Protein AF-E1QUQ0-F1 (afdb_monomer_lite)

Secondary structure (DSSP, 8-state):
-HHHHHHHHHHHHHHHHHHTT-STT-EEEHHHHHHHHHHHHHHHTTSEEEEEEEEEE-SSSEEEEEEEEEETT--EEEEEEEEEEEEEEEEEEGGG----S---SEEEEEETTEEEEEEEEEEEEEEEEEE--

Structure (mmCIF, N/CA/C/O backbone):
data_AF-E1QUQ0-F1
#
_entry.id   AF-E1QUQ0-F1
#
loop_
_atom_site.group_PDB
_atom_site.id
_atom_site.type_symbol
_atom_site.label_atom_id
_atom_site.label_alt_id
_atom_site.label_comp_id
_atom_site.label_asym_id
_atom_site.label_entity_id
_atom_site.label_seq_id
_atom_site.pdbx_PDB_ins_code
_atom_site.Cartn_x
_atom_site.Cartn_y
_atom_site.Cartn_z
_atom_site.occupancy
_atom_site.B_iso_or_equiv
_atom_site.auth_seq_id
_atom_site.auth_comp_id
_atom_site.auth_asym_id
_atom_site.auth_atom_id
_atom_site.pdbx_PDB_model_num
ATOM 1 N N . MET A 1 1 ? -12.115 -2.111 31.984 1.00 33.88 1 MET A N 1
ATOM 2 C CA . MET A 1 1 ? -12.833 -2.833 30.909 1.00 33.88 1 MET A CA 1
ATOM 3 C C . MET A 1 1 ? -12.814 -2.105 29.556 1.00 33.88 1 MET A C 1
ATOM 5 O O . MET A 1 1 ? -12.541 -2.750 28.555 1.00 33.88 1 MET A O 1
ATOM 9 N N . VAL A 1 2 ? -12.991 -0.775 29.493 1.00 31.69 2 VAL A N 1
ATOM 10 C CA . VAL A 1 2 ? -12.919 0.010 28.230 1.00 31.69 2 VAL A CA 1
ATOM 11 C C . VAL A 1 2 ? -11.526 -0.033 27.562 1.00 31.69 2 VAL A C 1
ATOM 13 O O . VAL A 1 2 ? -11.411 -0.150 26.347 1.00 31.69 2 VAL A O 1
ATOM 16 N N . VAL A 1 3 ? -10.449 -0.045 28.357 1.00 30.39 3 VAL A N 1
ATOM 17 C CA . VAL A 1 3 ? -9.054 -0.054 27.860 1.00 30.39 3 VAL A CA 1
ATOM 18 C C . VAL A 1 3 ? -8.641 -1.394 27.218 1.00 30.39 3 VAL A C 1
ATOM 20 O O . VAL A 1 3 ? -7.768 -1.422 26.352 1.00 30.39 3 VAL A O 1
ATOM 23 N N . GLU A 1 4 ? -9.264 -2.515 27.597 1.00 30.44 4 GLU A N 1
ATOM 24 C CA . GLU A 1 4 ? -8.971 -3.829 26.996 1.00 30.44 4 GLU A CA 1
ATOM 25 C C . GLU A 1 4 ? -9.636 -4.018 25.628 1.00 30.44 4 GLU A C 1
ATOM 27 O O . GLU A 1 4 ? -9.059 -4.673 24.757 1.00 30.44 4 GLU A O 1
ATOM 32 N N . LEU A 1 5 ? -10.799 -3.398 25.404 1.00 31.91 5 LEU A N 1
ATOM 33 C CA . LEU A 1 5 ? -11.514 -3.445 24.125 1.00 31.91 5 LEU A CA 1
ATOM 34 C C . LEU A 1 5 ? -10.778 -2.653 23.028 1.00 31.91 5 LEU A C 1
ATOM 36 O O . LEU A 1 5 ? -10.592 -3.186 21.933 1.00 31.91 5 LEU A O 1
ATOM 40 N N . ALA A 1 6 ? -10.240 -1.471 23.354 1.00 37.25 6 ALA A N 1
ATOM 41 C CA . ALA A 1 6 ? -9.413 -0.669 22.439 1.00 37.25 6 ALA A CA 1
ATOM 42 C C . ALA A 1 6 ? -8.026 -1.293 22.155 1.00 37.25 6 ALA A C 1
ATOM 44 O O . ALA A 1 6 ? -7.424 -1.094 21.101 1.00 37.25 6 ALA A O 1
ATOM 45 N N . LYS A 1 7 ? -7.480 -2.093 23.086 1.00 42.31 7 LYS A N 1
ATOM 46 C CA . LYS A 1 7 ? -6.218 -2.827 22.858 1.00 42.31 7 LYS A CA 1
ATOM 47 C C . LYS A 1 7 ? -6.408 -4.099 22.024 1.00 42.31 7 LYS A C 1
ATOM 49 O O . LYS A 1 7 ? -5.478 -4.487 21.310 1.00 42.31 7 LYS A O 1
ATOM 54 N N . ARG A 1 8 ? -7.575 -4.756 22.098 1.00 50.44 8 ARG A N 1
ATOM 55 C CA . ARG A 1 8 ? -7.898 -5.936 21.271 1.00 50.44 8 ARG A CA 1
ATOM 56 C C . ARG A 1 8 ? -8.155 -5.562 19.808 1.00 50.44 8 ARG A C 1
ATOM 58 O O . ARG A 1 8 ? -7.613 -6.231 18.932 1.00 50.44 8 ARG A O 1
ATOM 65 N N . SER A 1 9 ? -8.859 -4.460 19.546 1.00 59.00 9 SER A N 1
ATOM 66 C CA . SER A 1 9 ? -9.215 -4.006 18.191 1.00 59.00 9 SER A CA 1
ATOM 67 C C . SER A 1 9 ? -7.993 -3.792 17.279 1.00 59.00 9 SER A C 1
ATOM 69 O O . SER A 1 9 ? -7.893 -4.346 16.182 1.00 59.00 9 SER A O 1
ATOM 71 N N . GLY A 1 10 ? -6.977 -3.086 17.781 1.00 71.50 10 GLY A N 1
ATOM 72 C CA . GLY A 1 10 ? -5.743 -2.829 17.045 1.00 71.50 10 GLY A CA 1
ATOM 73 C C . GLY A 1 10 ? -4.840 -4.058 16.892 1.00 71.50 10 GLY A C 1
ATOM 74 O O . GLY A 1 10 ? -3.907 -4.024 16.088 1.00 71.50 10 GLY A O 1
ATOM 75 N N . ARG A 1 11 ? -5.053 -5.135 17.662 1.00 82.19 11 ARG A N 1
ATOM 76 C CA . ARG A 1 11 ? -4.301 -6.392 17.511 1.00 82.19 11 ARG A CA 1
ATOM 77 C C . ARG A 1 11 ? -4.836 -7.199 16.334 1.00 82.19 11 ARG A C 1
ATOM 79 O O . ARG A 1 11 ? -4.032 -7.692 15.544 1.00 82.19 11 ARG A O 1
ATOM 86 N N . ASP A 1 12 ? -6.152 -7.304 16.203 1.00 84.12 12 ASP A N 1
ATOM 87 C CA . ASP A 1 12 ? -6.780 -8.052 15.112 1.00 84.12 12 ASP A CA 1
ATOM 88 C C . ASP A 1 12 ? -6.571 -7.354 13.768 1.00 84.12 12 ASP A C 1
ATOM 90 O O . ASP A 1 12 ? -6.140 -7.999 12.810 1.00 84.12 12 ASP A O 1
ATOM 94 N N . LEU A 1 13 ? -6.653 -6.020 13.737 1.00 87.25 13 LEU A N 1
ATOM 95 C CA . LEU A 1 13 ? -6.312 -5.264 12.534 1.00 87.25 13 LEU A CA 1
ATOM 96 C C . LEU A 1 13 ? -4.827 -5.417 12.156 1.00 87.25 13 LEU A C 1
ATOM 98 O O . LEU A 1 13 ? -4.481 -5.599 10.993 1.00 87.25 13 LEU A O 1
ATOM 102 N N . ARG A 1 14 ? -3.908 -5.448 13.127 1.00 88.00 14 ARG A N 1
ATOM 103 C CA . ARG A 1 14 ? -2.494 -5.751 12.832 1.00 88.00 14 ARG A CA 1
ATOM 104 C C . ARG A 1 14 ? -2.289 -7.164 12.283 1.00 88.00 14 ARG A C 1
ATOM 106 O O . ARG A 1 14 ? -1.398 -7.360 11.458 1.00 88.00 14 ARG A O 1
ATOM 113 N N . ARG A 1 15 ? -3.081 -8.150 12.714 1.00 89.31 15 ARG A N 1
ATOM 114 C CA .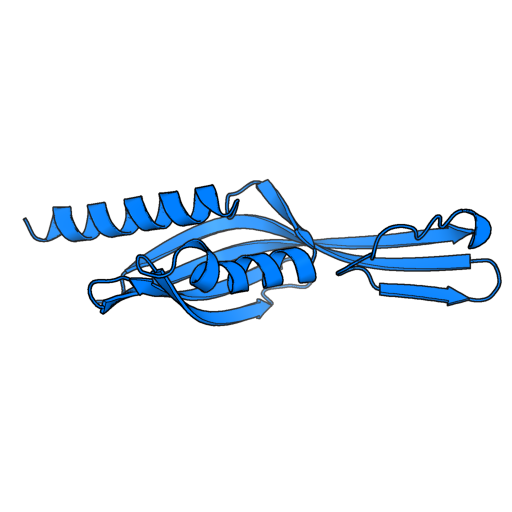 ARG A 1 15 ? -3.045 -9.511 12.149 1.00 89.31 15 ARG A CA 1
ATOM 115 C C . ARG A 1 15 ? -3.562 -9.529 10.714 1.00 89.31 15 ARG A C 1
ATOM 117 O O . ARG A 1 15 ? -2.937 -10.181 9.882 1.00 89.31 15 ARG A O 1
ATOM 124 N N . LEU A 1 16 ? -4.636 -8.796 10.421 1.00 89.56 16 LEU A N 1
ATOM 125 C CA . LEU A 1 16 ? -5.137 -8.604 9.060 1.00 89.56 16 LEU A CA 1
ATOM 126 C C . LEU A 1 16 ? -4.042 -8.036 8.149 1.00 89.56 16 LEU A C 1
ATOM 128 O O . LEU A 1 16 ? -3.715 -8.643 7.133 1.00 89.56 16 LEU A O 1
ATOM 132 N N . LEU A 1 17 ? -3.422 -6.922 8.552 1.00 90.75 17 LEU A N 1
ATOM 133 C CA . LEU A 1 17 ? -2.359 -6.274 7.776 1.00 90.75 17 LEU A CA 1
ATOM 134 C C . LEU A 1 17 ? -1.187 -7.233 7.518 1.00 90.75 17 LEU A C 1
ATOM 136 O O . LEU A 1 17 ? -0.676 -7.293 6.405 1.00 90.75 17 LEU A O 1
ATOM 140 N N . ARG A 1 18 ? -0.819 -8.070 8.498 1.00 90.81 18 ARG A N 1
ATOM 141 C CA . ARG A 1 18 ? 0.190 -9.127 8.305 1.00 90.81 18 ARG A CA 1
ATOM 142 C C . ARG A 1 18 ? -0.223 -10.182 7.281 1.00 90.81 18 ARG A C 1
ATOM 144 O O . ARG A 1 18 ? 0.605 -10.563 6.463 1.00 90.81 18 ARG A O 1
ATOM 151 N N . ARG A 1 19 ? -1.477 -10.649 7.306 1.00 90.44 19 ARG A N 1
ATOM 152 C CA . ARG A 1 19 ? -2.005 -11.620 6.322 1.00 90.44 19 ARG A CA 1
ATOM 153 C C . ARG A 1 19 ? -2.031 -11.050 4.906 1.00 90.44 19 ARG A C 1
ATOM 155 O O . ARG A 1 19 ? -1.840 -11.783 3.946 1.00 90.44 19 ARG A O 1
ATOM 162 N N . LEU A 1 20 ? -2.221 -9.741 4.800 1.00 88.38 20 LEU A N 1
ATOM 163 C CA . LEU A 1 20 ? -2.112 -8.973 3.568 1.00 88.38 20 LEU A CA 1
ATOM 164 C C . LEU A 1 20 ? -0.661 -8.635 3.193 1.00 88.38 20 LEU A C 1
ATOM 166 O O . LEU A 1 20 ? -0.459 -7.871 2.271 1.00 88.38 20 LEU A O 1
ATOM 170 N N . ASN A 1 21 ? 0.365 -9.131 3.890 1.00 91.56 21 ASN A N 1
ATOM 171 C CA . ASN A 1 21 ? 1.765 -8.732 3.679 1.00 91.56 21 ASN A CA 1
ATOM 172 C C . ASN A 1 21 ? 2.046 -7.216 3.825 1.00 91.56 21 ASN A C 1
ATOM 174 O O . ASN A 1 21 ? 3.124 -6.756 3.455 1.00 91.56 21 ASN A O 1
ATOM 178 N N . LEU A 1 22 ? 1.156 -6.436 4.443 1.00 91.38 22 LEU A N 1
ATOM 179 C CA . LEU A 1 22 ? 1.400 -5.035 4.802 1.00 91.38 22 LEU A CA 1
ATOM 180 C C . LEU A 1 22 ? 2.238 -4.961 6.084 1.00 91.38 22 LEU A C 1
ATOM 182 O O . LEU A 1 22 ? 1.749 -4.620 7.164 1.00 91.38 22 LEU A O 1
ATOM 186 N N . VAL A 1 23 ? 3.510 -5.339 5.971 1.00 92.88 23 VAL A N 1
ATOM 187 C CA . VAL A 1 23 ? 4.478 -5.382 7.074 1.00 92.88 23 VAL A CA 1
ATOM 188 C C . VAL A 1 23 ? 5.784 -4.708 6.678 1.00 92.88 23 VAL A C 1
ATOM 190 O O . VAL A 1 23 ? 6.142 -4.682 5.503 1.00 92.88 23 VAL A O 1
ATOM 193 N N . THR A 1 24 ? 6.510 -4.186 7.667 1.00 93.69 24 THR A N 1
ATOM 194 C CA . THR A 1 24 ? 7.837 -3.596 7.457 1.00 93.69 24 THR A CA 1
ATOM 195 C C . THR A 1 24 ? 8.762 -4.559 6.710 1.00 93.69 24 THR A C 1
ATOM 197 O O . THR A 1 24 ? 8.824 -5.743 7.035 1.00 93.69 24 THR A O 1
ATOM 200 N N . GLY A 1 25 ? 9.477 -4.033 5.716 1.00 92.50 25 GLY A N 1
ATOM 201 C CA . GLY A 1 25 ? 10.419 -4.765 4.871 1.00 92.50 25 GLY A CA 1
ATOM 202 C C . GLY A 1 25 ? 9.808 -5.369 3.606 1.00 92.50 25 GLY A C 1
ATOM 203 O O . GLY A 1 25 ? 10.556 -5.811 2.741 1.00 92.50 25 GLY A O 1
ATOM 204 N N . ARG A 1 26 ? 8.476 -5.385 3.454 1.00 94.75 26 ARG A N 1
ATOM 205 C CA . ARG A 1 26 ? 7.844 -5.810 2.196 1.00 94.75 26 ARG A CA 1
ATOM 206 C C . ARG A 1 26 ? 7.870 -4.687 1.172 1.00 94.75 26 ARG A C 1
ATOM 208 O O . ARG A 1 26 ? 7.609 -3.536 1.516 1.00 94.75 26 ARG A O 1
ATOM 215 N N . CYS A 1 27 ? 8.161 -5.052 -0.068 1.00 92.44 27 CYS A N 1
ATOM 216 C CA . CYS A 1 27 ? 8.199 -4.152 -1.207 1.00 92.44 27 CYS A CA 1
ATOM 217 C C . CYS A 1 27 ? 7.181 -4.607 -2.247 1.00 92.44 27 CYS A C 1
ATOM 219 O O . CYS A 1 27 ? 6.977 -5.809 -2.406 1.00 92.44 27 CYS A O 1
ATOM 221 N N . PHE A 1 28 ? 6.565 -3.638 -2.909 1.00 92.19 28 PHE A N 1
ATOM 222 C CA . PHE A 1 28 ? 5.539 -3.837 -3.926 1.00 92.19 28 PHE A CA 1
ATOM 223 C C . PHE A 1 28 ? 5.756 -2.822 -5.038 1.00 92.19 28 PHE A C 1
ATOM 225 O O . PHE A 1 28 ? 6.202 -1.710 -4.748 1.00 92.19 28 PHE A O 1
ATOM 232 N N . ASP A 1 29 ? 5.410 -3.145 -6.276 1.00 90.06 29 ASP A N 1
ATOM 233 C CA . ASP A 1 29 ? 5.184 -2.085 -7.261 1.00 90.06 29 ASP A CA 1
ATOM 234 C C . ASP A 1 29 ? 3.852 -1.343 -6.996 1.00 90.06 29 ASP A C 1
ATOM 236 O O . ASP A 1 29 ? 3.046 -1.734 -6.141 1.00 90.06 29 ASP A O 1
ATOM 240 N N . ASP A 1 30 ? 3.623 -0.229 -7.699 1.00 86.81 30 ASP A N 1
ATOM 241 C CA . ASP A 1 30 ? 2.421 0.602 -7.524 1.00 86.81 30 ASP A CA 1
ATOM 242 C C . ASP A 1 30 ? 1.111 -0.186 -7.791 1.00 86.81 30 ASP A C 1
ATOM 244 O O . ASP A 1 30 ? 0.099 0.025 -7.103 1.00 86.81 30 ASP A O 1
ATOM 248 N N . ASN A 1 31 ? 1.116 -1.119 -8.751 1.00 87.88 31 ASN A N 1
ATOM 249 C CA . ASN A 1 31 ? -0.044 -1.943 -9.093 1.00 87.88 31 ASN A CA 1
ATOM 250 C C . ASN A 1 31 ? -0.279 -3.042 -8.059 1.00 87.88 31 ASN A C 1
ATOM 252 O O . ASN A 1 31 ? -1.412 -3.202 -7.6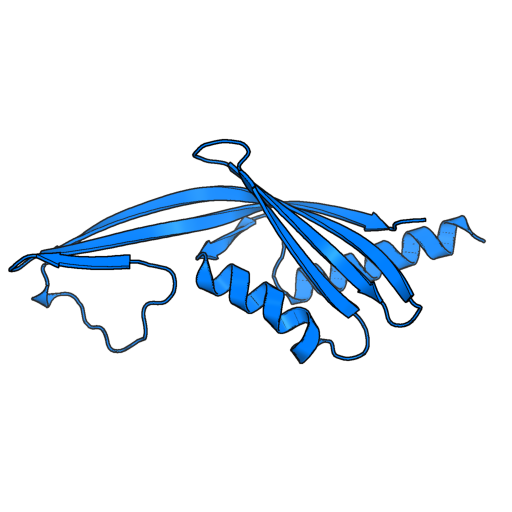01 1.00 87.88 31 ASN A O 1
ATOM 256 N N . GLU A 1 32 ? 0.764 -3.769 -7.663 1.00 90.56 32 GLU A N 1
ATOM 257 C CA . GLU A 1 32 ? 0.705 -4.770 -6.600 1.00 90.56 32 GLU A CA 1
ATOM 258 C C . GLU A 1 32 ? 0.167 -4.154 -5.312 1.00 90.56 32 GLU A C 1
ATOM 260 O O . GLU A 1 32 ? -0.775 -4.681 -4.715 1.00 90.56 32 GLU A O 1
ATOM 265 N N . PHE A 1 33 ? 0.706 -2.998 -4.913 1.00 91.06 33 PHE A N 1
ATOM 266 C CA . PHE A 1 33 ? 0.275 -2.305 -3.706 1.00 91.06 33 PHE A CA 1
ATOM 267 C C . PHE A 1 33 ? -1.202 -1.908 -3.795 1.00 91.06 33 PHE A C 1
ATOM 269 O O . PHE A 1 33 ? -1.985 -2.194 -2.888 1.00 91.06 33 PHE A O 1
ATOM 276 N N . THR A 1 34 ? -1.624 -1.315 -4.914 1.00 89.00 34 THR A N 1
ATOM 277 C CA . THR A 1 34 ? -3.021 -0.903 -5.126 1.00 89.00 34 THR A CA 1
ATOM 278 C C . THR A 1 34 ? -3.980 -2.096 -5.179 1.00 89.00 34 THR A C 1
ATOM 280 O O . THR A 1 34 ? -5.056 -2.057 -4.576 1.00 89.00 34 THR A O 1
ATOM 283 N N . SER A 1 35 ? -3.601 -3.170 -5.873 1.00 89.50 35 SER A N 1
ATOM 284 C CA . SER A 1 35 ? -4.363 -4.421 -5.950 1.00 89.50 35 SER A CA 1
ATOM 285 C C . SER A 1 35 ? -4.559 -5.023 -4.560 1.00 89.50 35 SER A C 1
ATOM 287 O O . SER A 1 35 ? -5.662 -5.423 -4.175 1.00 89.50 35 SER A O 1
ATOM 289 N N . LEU A 1 36 ? -3.508 -4.985 -3.748 1.00 90.81 36 LEU A N 1
ATOM 290 C CA . LEU A 1 36 ? -3.522 -5.481 -2.386 1.00 90.81 36 LEU A CA 1
ATOM 291 C C . LEU A 1 36 ? -4.477 -4.683 -1.492 1.00 90.81 36 LEU A C 1
ATOM 293 O O . LEU A 1 36 ? -5.267 -5.292 -0.766 1.00 90.81 36 LEU A O 1
ATOM 297 N N . LEU A 1 37 ? -4.487 -3.351 -1.604 1.00 90.06 37 LEU A N 1
ATOM 298 C CA . LEU A 1 37 ? -5.468 -2.500 -0.920 1.00 90.06 37 LEU A CA 1
ATOM 299 C C . LEU A 1 37 ? -6.904 -2.831 -1.347 1.00 90.06 37 LEU A C 1
ATOM 301 O O . LEU A 1 37 ? -7.767 -3.049 -0.499 1.00 90.06 37 LEU A O 1
ATOM 305 N N . ARG A 1 38 ? -7.162 -2.952 -2.653 1.00 87.06 38 ARG A N 1
ATOM 306 C CA . ARG A 1 38 ? -8.492 -3.319 -3.177 1.00 87.06 38 ARG A CA 1
ATOM 307 C C . ARG A 1 38 ? -8.946 -4.704 -2.708 1.00 87.06 38 ARG A C 1
ATOM 309 O O . ARG A 1 38 ? -10.138 -4.926 -2.504 1.00 87.06 38 ARG A O 1
ATOM 316 N N . SER A 1 39 ? -8.006 -5.623 -2.485 1.00 87.75 39 SER A N 1
ATOM 317 C CA . SER A 1 39 ? -8.306 -6.985 -2.036 1.00 87.75 39 SER A CA 1
ATOM 318 C C . SER A 1 39 ? -8.823 -7.075 -0.596 1.00 87.75 39 SER A C 1
ATOM 320 O O . SER A 1 39 ? -9.387 -8.111 -0.241 1.00 87.75 39 SER A O 1
ATOM 322 N N . ILE A 1 40 ? -8.680 -6.013 0.215 1.00 86.88 40 ILE A N 1
ATOM 323 C CA . ILE A 1 40 ? -9.164 -5.968 1.605 1.00 86.88 40 ILE A CA 1
ATOM 324 C C . ILE A 1 40 ? -10.651 -6.338 1.662 1.00 86.88 40 ILE A C 1
ATOM 326 O O . ILE A 1 40 ? -11.024 -7.263 2.380 1.00 86.88 40 ILE A O 1
ATOM 330 N N . ASN A 1 41 ? -11.475 -5.695 0.832 1.00 82.31 41 ASN A N 1
ATOM 331 C CA . ASN A 1 41 ? -12.929 -5.887 0.849 1.00 82.31 41 ASN A CA 1
ATOM 332 C C . ASN A 1 41 ? -13.338 -7.268 0.328 1.00 82.31 41 ASN A C 1
ATOM 334 O O . ASN A 1 41 ? -14.316 -7.842 0.789 1.00 82.31 41 ASN A O 1
ATOM 338 N N . ILE A 1 42 ? -12.582 -7.817 -0.625 1.00 77.56 42 ILE A N 1
ATOM 339 C CA . ILE A 1 42 ? -12.921 -9.078 -1.298 1.00 77.56 42 ILE A CA 1
ATOM 340 C C . ILE A 1 42 ? -12.537 -10.274 -0.425 1.00 77.56 42 ILE A C 1
ATOM 342 O O . ILE A 1 42 ? -13.324 -11.197 -0.243 1.00 77.56 42 ILE A O 1
ATOM 346 N N . LYS A 1 43 ? -11.316 -10.270 0.122 1.00 77.12 43 LYS A N 1
ATOM 347 C CA . LYS A 1 43 ? -10.779 -11.409 0.880 1.00 77.12 43 LYS A CA 1
ATOM 348 C C . LYS A 1 43 ? -11.298 -11.476 2.312 1.00 77.12 43 LYS A C 1
ATOM 350 O O . LYS A 1 43 ? -11.286 -12.557 2.895 1.00 77.12 43 LYS A O 1
ATOM 355 N N . PHE A 1 44 ? -11.711 -10.343 2.881 1.00 73.19 44 PHE A N 1
ATOM 356 C CA . PHE A 1 44 ? -12.097 -10.252 4.291 1.00 73.19 44 PHE A CA 1
ATOM 357 C C . PHE A 1 44 ? -13.533 -9.797 4.515 1.00 73.19 44 PHE A C 1
ATOM 359 O O . PHE A 1 44 ? -13.948 -9.806 5.667 1.00 73.19 44 PHE A O 1
ATOM 366 N N . GLY A 1 45 ? -14.280 -9.490 3.445 1.00 64.12 45 GLY A N 1
ATOM 367 C CA . GLY A 1 45 ? -15.744 -9.458 3.349 1.00 64.12 45 GLY A CA 1
ATOM 368 C C . GLY A 1 45 ? -16.490 -8.819 4.516 1.00 64.12 45 GLY A C 1
ATOM 369 O O . GLY A 1 45 ? -16.969 -7.703 4.392 1.00 64.12 45 GLY A O 1
ATOM 370 N N . ASN A 1 46 ? -16.613 -9.558 5.620 1.00 68.94 46 ASN A N 1
ATOM 371 C CA . ASN A 1 46 ? -17.399 -9.206 6.798 1.00 68.94 46 ASN A CA 1
ATOM 372 C C . ASN A 1 46 ? -16.582 -8.723 8.000 1.00 68.94 46 ASN A C 1
ATOM 374 O O . ASN A 1 46 ? -17.193 -8.356 8.994 1.00 68.94 46 ASN A O 1
ATOM 378 N N . ASP A 1 47 ? -15.248 -8.776 7.974 1.00 83.44 47 ASP A N 1
ATOM 379 C CA . ASP A 1 47 ? -14.419 -8.380 9.120 1.00 83.44 47 ASP A CA 1
ATOM 380 C C . ASP A 1 47 ? -13.955 -6.923 9.019 1.00 83.44 47 ASP A C 1
ATOM 382 O O . ASP A 1 47 ? -13.930 -6.223 10.034 1.00 83.44 47 ASP A O 1
ATOM 386 N N . TYR A 1 48 ? -13.597 -6.474 7.810 1.00 86.56 48 TYR A N 1
ATOM 387 C CA . TYR A 1 48 ? -13.078 -5.132 7.549 1.00 86.56 48 TYR A CA 1
ATOM 388 C C . TYR A 1 48 ? -13.444 -4.642 6.146 1.00 86.56 48 TYR A C 1
ATOM 390 O O . TYR A 1 48 ? -13.258 -5.367 5.168 1.00 86.56 48 TYR A O 1
ATOM 398 N N . TRP A 1 49 ? -13.842 -3.375 6.048 1.00 89.50 49 TRP A N 1
ATOM 399 C CA . TRP A 1 49 ? -14.054 -2.671 4.786 1.00 89.50 49 TRP A CA 1
ATOM 400 C C . TRP A 1 49 ? -13.137 -1.457 4.682 1.00 89.50 49 TRP A C 1
ATOM 402 O O . TRP A 1 49 ? -13.076 -0.611 5.571 1.00 89.50 49 TRP A O 1
ATOM 412 N N . LEU A 1 50 ? -12.432 -1.359 3.564 1.00 91.81 50 LEU A N 1
ATOM 413 C CA . LEU A 1 50 ? -11.699 -0.190 3.114 1.00 91.81 50 LEU A CA 1
ATOM 414 C C . LEU A 1 50 ? -12.679 0.850 2.580 1.00 91.81 50 LEU A C 1
ATOM 416 O O . LEU A 1 50 ? -13.279 0.662 1.522 1.00 91.81 50 LEU A O 1
ATOM 420 N N . LEU A 1 51 ? -12.792 1.952 3.318 1.00 91.06 51 LEU A N 1
ATOM 421 C CA . LEU A 1 51 ? -13.582 3.126 2.948 1.00 91.06 51 LEU A CA 1
ATOM 422 C C . LEU A 1 51 ? -12.847 3.991 1.919 1.00 91.06 51 LEU A C 1
ATOM 424 O O . LEU A 1 51 ? -13.463 4.647 1.085 1.00 91.06 51 LEU A O 1
ATOM 428 N N . GLY A 1 52 ? -11.515 3.992 1.974 1.00 91.56 52 GLY A N 1
ATOM 429 C CA . GLY A 1 52 ? -10.675 4.702 1.022 1.00 91.56 52 GLY A CA 1
ATOM 430 C C . GLY A 1 52 ? -9.226 4.789 1.476 1.00 91.56 52 GLY A C 1
ATOM 431 O O . GLY A 1 52 ? -8.889 4.466 2.617 1.00 91.56 52 GLY A O 1
ATOM 432 N N . TRP A 1 53 ? -8.360 5.240 0.575 1.00 94.31 53 TRP A N 1
ATOM 433 C CA . TRP A 1 53 ? -6.969 5.541 0.886 1.00 94.31 53 TRP A CA 1
ATOM 434 C C . TRP A 1 53 ? -6.493 6.775 0.128 1.00 94.31 53 TRP A C 1
ATOM 436 O O . TRP A 1 53 ? -7.041 7.133 -0.915 1.00 94.31 53 TRP A O 1
ATOM 446 N N . ARG A 1 54 ? -5.462 7.432 0.658 1.00 95.38 54 ARG A N 1
ATOM 447 C CA . ARG A 1 54 ? -4.762 8.533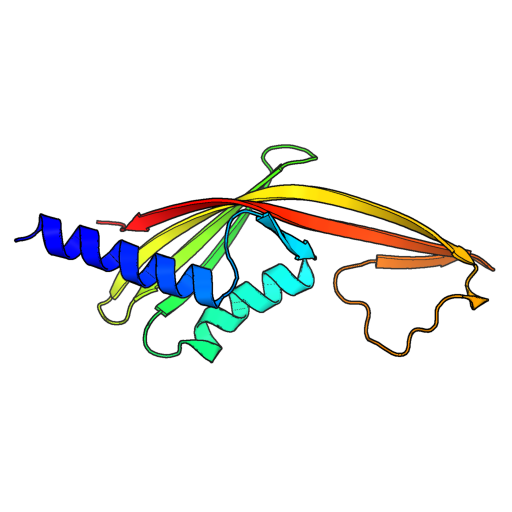 -0.008 1.00 95.38 54 ARG A CA 1
ATOM 448 C C . ARG A 1 54 ? -3.261 8.382 0.158 1.00 95.38 54 ARG A C 1
ATOM 450 O O . ARG A 1 54 ? -2.784 8.031 1.237 1.00 95.38 54 ARG A O 1
ATOM 457 N N . GLU A 1 55 ? -2.537 8.670 -0.913 1.00 94.94 55 GLU A N 1
ATOM 458 C CA . GLU A 1 55 ? -1.088 8.818 -0.888 1.00 94.94 55 GLU A CA 1
ATOM 459 C C . GLU A 1 55 ? -0.726 10.272 -0.552 1.00 94.94 55 GLU A C 1
ATOM 461 O O . GLU A 1 55 ? -1.244 11.212 -1.154 1.00 94.94 55 GLU A O 1
ATOM 466 N N . HIS A 1 56 ? 0.182 10.457 0.400 1.00 95.25 56 HIS A N 1
ATOM 467 C CA . HIS A 1 56 ? 0.779 11.736 0.753 1.00 95.25 56 HIS A CA 1
ATOM 468 C C . HIS A 1 56 ? 2.280 11.663 0.501 1.00 95.25 56 HIS A C 1
ATOM 470 O O . HIS A 1 56 ? 3.023 11.040 1.264 1.00 95.25 56 HIS A O 1
ATOM 476 N N . LYS A 1 57 ? 2.730 12.329 -0.562 1.00 93.12 57 LYS A N 1
ATOM 477 C CA . LYS A 1 57 ? 4.150 12.423 -0.892 1.00 93.12 57 LYS A CA 1
ATOM 478 C C . LYS A 1 57 ? 4.869 13.268 0.161 1.00 93.12 57 LYS A C 1
ATOM 480 O O . LYS A 1 57 ? 4.538 14.436 0.344 1.00 93.12 57 LYS A O 1
ATOM 485 N N . ILE A 1 58 ? 5.840 12.670 0.851 1.00 93.50 58 ILE A N 1
ATOM 486 C CA . ILE A 1 58 ? 6.658 13.355 1.865 1.00 93.50 58 ILE A CA 1
ATOM 487 C C . ILE A 1 58 ? 7.931 13.901 1.212 1.00 93.50 58 ILE A C 1
ATOM 489 O O . ILE A 1 58 ? 8.330 15.033 1.469 1.00 93.50 58 ILE A O 1
ATOM 493 N N . SER A 1 59 ? 8.554 13.107 0.340 1.00 92.19 59 SER A N 1
ATOM 494 C CA . SER A 1 59 ? 9.722 13.499 -0.451 1.00 92.19 59 SER A CA 1
ATOM 495 C C . SER A 1 59 ? 9.719 12.789 -1.810 1.00 92.19 59 SER A C 1
ATOM 497 O O . SER A 1 59 ? 8.759 12.117 -2.185 1.00 92.19 59 SER A O 1
ATOM 499 N N . THR A 1 60 ? 10.796 12.925 -2.583 1.00 87.38 60 THR A N 1
ATOM 500 C CA . THR A 1 60 ? 11.002 12.145 -3.815 1.00 87.38 60 THR A CA 1
ATOM 501 C C . THR A 1 60 ? 11.202 10.652 -3.547 1.00 87.38 60 THR A C 1
ATOM 503 O O . THR A 1 60 ? 10.845 9.839 -4.392 1.00 87.38 60 THR A O 1
ATOM 506 N N . SER A 1 61 ? 11.722 10.298 -2.371 1.00 91.38 61 SER A N 1
ATOM 507 C CA . SER A 1 61 ? 12.083 8.935 -1.967 1.00 91.38 61 SER A CA 1
ATOM 508 C C . SER A 1 61 ? 11.204 8.370 -0.850 1.00 91.38 61 SER A C 1
ATOM 510 O O . SER A 1 61 ? 11.478 7.286 -0.343 1.00 91.38 61 SER A O 1
ATOM 512 N N . SER A 1 62 ? 10.158 9.080 -0.420 1.00 94.62 62 SER A N 1
ATOM 513 C CA . SER A 1 62 ? 9.290 8.618 0.664 1.00 94.62 62 SER A CA 1
ATOM 514 C C . SER A 1 62 ? 7.850 9.090 0.514 1.00 94.62 62 SER A C 1
ATOM 516 O O . SER A 1 62 ? 7.571 10.197 0.042 1.00 94.62 62 SER A O 1
ATOM 518 N N . SER A 1 63 ? 6.926 8.238 0.946 1.00 95.88 63 SER A N 1
ATOM 519 C CA . SER A 1 63 ? 5.494 8.509 0.889 1.00 95.88 63 SER A CA 1
ATOM 520 C C . SER A 1 63 ? 4.759 7.873 2.064 1.00 95.88 63 SER A C 1
ATOM 522 O O . SER A 1 63 ? 5.251 6.947 2.717 1.00 95.88 63 SER A O 1
ATOM 524 N N . LEU A 1 64 ? 3.584 8.412 2.364 1.00 96.75 64 LEU A N 1
ATOM 525 C CA . LEU A 1 64 ? 2.681 7.921 3.391 1.00 96.75 64 LEU A CA 1
ATOM 526 C C . LEU A 1 64 ? 1.336 7.589 2.755 1.00 96.75 64 LEU A C 1
ATOM 528 O O . LEU A 1 64 ? 0.642 8.473 2.265 1.00 96.75 64 LEU A O 1
ATOM 532 N N . PHE A 1 65 ? 0.923 6.334 2.863 1.00 96.00 65 PHE A N 1
ATOM 533 C CA . PHE A 1 65 ? -0.431 5.916 2.535 1.00 96.00 65 PHE A CA 1
ATOM 534 C C . PHE A 1 65 ? -1.290 5.945 3.795 1.00 96.00 65 PHE A C 1
ATOM 536 O O . PHE A 1 65 ? -0.960 5.320 4.805 1.00 96.00 65 PHE A O 1
ATOM 543 N N . VAL A 1 66 ? -2.392 6.687 3.743 1.00 96.31 66 VAL A N 1
ATOM 544 C CA . VAL A 1 66 ? -3.391 6.751 4.812 1.00 96.31 66 VAL A CA 1
ATOM 545 C C . VAL A 1 66 ? -4.629 6.015 4.336 1.00 96.31 66 VAL A C 1
ATOM 547 O O . VAL A 1 66 ? -5.257 6.443 3.374 1.00 96.31 66 VAL A O 1
ATOM 550 N N . LEU A 1 67 ? -4.958 4.910 4.995 1.00 95.00 67 LEU A N 1
ATOM 551 C CA . LEU A 1 67 ? -6.138 4.096 4.725 1.00 95.00 67 LEU A CA 1
ATOM 552 C C . LEU A 1 67 ? -7.162 4.342 5.831 1.00 95.00 67 LEU A C 1
ATOM 554 O O . LEU A 1 67 ? -6.805 4.342 7.013 1.00 95.00 67 LEU A O 1
ATOM 558 N N . SER A 1 68 ? -8.423 4.464 5.440 1.00 94.25 68 SER A N 1
ATOM 559 C CA . SER A 1 68 ? -9.571 4.461 6.341 1.00 94.25 68 SER A CA 1
ATOM 560 C C . SER A 1 68 ? -10.280 3.117 6.226 1.00 94.25 68 SER A C 1
ATOM 562 O O . SER A 1 68 ? -10.717 2.733 5.140 1.00 94.25 68 SER A O 1
ATOM 564 N N . LEU A 1 69 ? -10.369 2.394 7.338 1.00 92.44 69 LEU A N 1
ATOM 565 C CA . LEU A 1 69 ? -11.033 1.099 7.439 1.00 92.44 69 LEU A CA 1
ATOM 566 C C . LEU A 1 69 ? -12.177 1.186 8.446 1.00 92.44 69 LEU A C 1
ATOM 568 O O . LEU A 1 69 ? -12.073 1.913 9.428 1.00 92.44 69 LEU A O 1
ATOM 572 N N . ILE A 1 70 ? -13.213 0.385 8.248 1.00 90.50 70 ILE A N 1
ATOM 573 C CA . ILE A 1 70 ? -14.261 0.138 9.237 1.00 90.50 70 ILE A CA 1
ATOM 574 C C . ILE A 1 70 ? -14.359 -1.364 9.489 1.00 90.50 70 ILE A C 1
ATOM 576 O O . ILE A 1 70 ? -14.123 -2.153 8.574 1.00 90.50 70 ILE A O 1
ATOM 580 N N . ASP A 1 71 ? -14.640 -1.776 10.721 1.00 89.88 71 ASP A N 1
ATOM 581 C CA . ASP A 1 71 ? -14.882 -3.184 11.041 1.00 89.88 71 ASP A CA 1
ATOM 582 C C . ASP A 1 71 ? -16.372 -3.530 11.117 1.00 89.88 71 ASP A C 1
ATOM 584 O O . ASP A 1 71 ? -17.251 -2.676 11.014 1.00 89.88 71 ASP A O 1
ATOM 588 N N . ARG A 1 72 ? -16.661 -4.814 11.345 1.00 86.06 72 ARG A N 1
ATOM 589 C CA . ARG A 1 72 ? -18.025 -5.370 11.481 1.00 86.06 72 ARG A CA 1
ATOM 590 C C . ARG A 1 72 ? -18.881 -4.786 12.597 1.00 86.06 72 ARG A C 1
ATOM 592 O O . ARG A 1 72 ? -20.072 -5.069 12.657 1.00 86.06 72 ARG A O 1
ATOM 599 N N . TYR A 1 73 ? -18.274 -4.023 13.498 1.00 89.00 73 TYR A N 1
ATOM 600 C CA . TYR A 1 73 ? -18.933 -3.356 14.612 1.00 89.00 73 TYR A CA 1
ATOM 601 C C . TYR A 1 73 ? -19.032 -1.842 14.393 1.00 89.00 73 TYR A C 1
ATOM 603 O O . TYR A 1 73 ? -19.298 -1.112 15.344 1.00 89.00 73 TYR A O 1
ATOM 611 N N . ASN A 1 74 ? -18.815 -1.375 13.160 1.00 86.19 74 ASN A N 1
ATOM 612 C CA . ASN 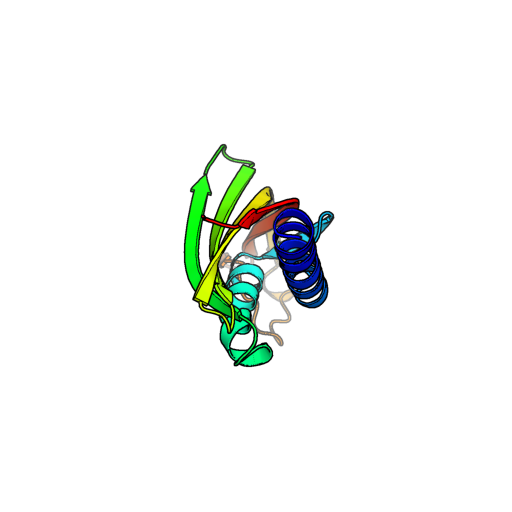A 1 74 ? -18.764 0.034 12.778 1.00 86.19 74 ASN A CA 1
ATOM 613 C C . ASN A 1 74 ? -17.676 0.844 13.498 1.00 86.19 74 ASN A C 1
ATOM 615 O O . ASN A 1 74 ? -17.803 2.056 13.652 1.00 86.19 74 ASN A O 1
ATOM 619 N N . ARG A 1 75 ? -16.592 0.198 13.940 1.00 88.62 75 ARG A N 1
ATOM 620 C CA . ARG A 1 75 ? -15.440 0.904 14.510 1.00 88.62 75 ARG A CA 1
ATOM 621 C C . ARG A 1 75 ? -14.513 1.342 13.394 1.00 88.62 75 ARG A C 1
ATOM 623 O O 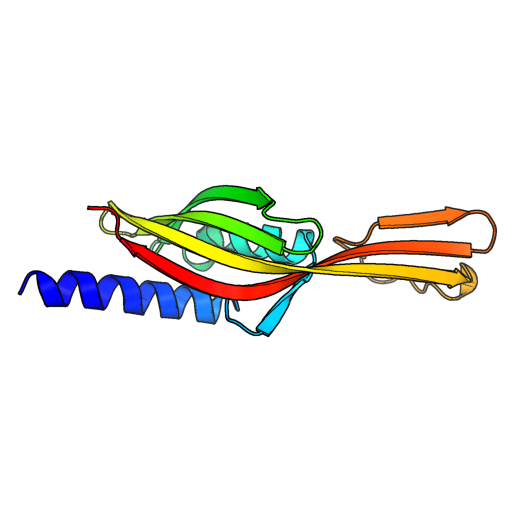. ARG A 1 75 ? -14.129 0.533 12.547 1.00 88.62 75 ARG A O 1
ATOM 630 N N . GLU A 1 76 ? -14.134 2.610 13.415 1.00 91.00 76 GLU A N 1
ATOM 631 C CA . GLU A 1 76 ? -13.277 3.204 12.399 1.00 91.00 76 GLU A CA 1
ATOM 632 C C . GLU A 1 76 ? -11.795 3.128 12.780 1.00 91.00 76 GLU A C 1
ATOM 634 O O . GLU A 1 76 ? -11.384 3.356 13.921 1.00 91.00 76 GLU A O 1
ATOM 639 N N . TYR A 1 77 ? -10.960 2.845 11.786 1.00 91.44 77 TYR A N 1
ATOM 640 C CA . TYR A 1 77 ? -9.515 2.765 11.921 1.00 91.44 77 TYR A CA 1
ATOM 641 C C . TYR A 1 77 ? -8.828 3.579 10.838 1.00 91.44 77 TYR A C 1
ATOM 643 O O . TYR A 1 77 ? -9.136 3.481 9.653 1.00 91.44 77 TYR A O 1
ATOM 651 N N . VAL A 1 78 ? -7.794 4.304 11.249 1.00 93.56 78 VAL A N 1
ATOM 652 C CA . VAL A 1 78 ? -6.830 4.928 10.353 1.00 93.56 78 VAL A CA 1
ATOM 653 C C . VAL A 1 78 ? -5.543 4.115 10.384 1.00 93.56 78 VAL A C 1
ATOM 655 O O . VAL A 1 78 ? -4.883 3.993 11.424 1.00 93.56 78 VAL A O 1
ATOM 658 N N . VAL A 1 79 ? -5.157 3.580 9.227 1.00 94.31 79 VAL A N 1
ATOM 659 C CA . VAL A 1 79 ? -3.886 2.878 9.030 1.00 94.31 79 VAL A CA 1
ATOM 660 C C . VAL A 1 79 ? -2.943 3.774 8.238 1.00 94.31 79 VAL A C 1
ATOM 662 O O . VAL A 1 79 ? -3.250 4.207 7.135 1.00 94.31 79 VAL A O 1
ATOM 665 N N . LYS A 1 80 ? -1.779 4.060 8.814 1.00 95.69 80 LYS A N 1
ATOM 666 C CA . LYS A 1 80 ? -0.712 4.864 8.214 1.00 95.69 80 LYS A CA 1
ATOM 667 C C . LYS A 1 80 ? 0.435 3.947 7.812 1.00 95.69 80 LYS A C 1
ATOM 669 O O . LYS A 1 80 ? 1.099 3.393 8.690 1.00 95.69 80 LYS A O 1
ATOM 674 N N . ILE A 1 81 ? 0.667 3.801 6.515 1.00 96.38 81 ILE A N 1
ATOM 675 C CA . ILE A 1 81 ? 1.720 2.966 5.934 1.00 96.38 81 ILE A CA 1
ATOM 676 C C . ILE A 1 81 ? 2.792 3.889 5.362 1.00 96.38 81 ILE A C 1
ATOM 678 O O . ILE A 1 81 ? 2.574 4.576 4.369 1.00 96.38 81 ILE A O 1
ATOM 682 N N . TYR A 1 82 ? 3.943 3.925 6.018 1.00 96.88 82 TYR A N 1
ATOM 683 C CA . TYR A 1 82 ? 5.110 4.662 5.556 1.00 96.88 82 TYR A CA 1
ATOM 684 C C . TYR A 1 82 ? 5.890 3.780 4.593 1.00 96.88 82 TYR A C 1
ATOM 686 O O . TYR A 1 82 ? 6.175 2.622 4.913 1.00 96.88 82 TYR A O 1
ATOM 694 N N . VAL A 1 83 ? 6.253 4.337 3.442 1.00 96.81 83 VAL A N 1
ATOM 695 C CA . VAL A 1 83 ? 7.033 3.641 2.422 1.00 96.81 83 VAL A CA 1
ATOM 696 C C . VAL A 1 83 ? 8.251 4.457 2.002 1.00 96.81 83 VAL A C 1
ATOM 698 O O . VAL A 1 83 ? 8.199 5.685 1.906 1.00 96.81 83 VAL A O 1
ATOM 701 N N . SER A 1 84 ? 9.348 3.751 1.751 1.00 96.12 84 SER A N 1
ATOM 702 C CA . SER A 1 84 ? 10.475 4.238 0.960 1.00 96.12 84 SER A CA 1
ATOM 703 C C . SER A 1 84 ? 10.194 3.939 -0.510 1.00 96.12 84 SER A C 1
ATOM 705 O O . SER A 1 84 ? 9.712 2.852 -0.828 1.00 96.12 84 SER A O 1
ATOM 707 N N . ILE A 1 85 ? 10.476 4.891 -1.393 1.00 93.50 85 ILE A N 1
ATOM 708 C CA . ILE A 1 85 ? 10.275 4.761 -2.835 1.00 93.50 85 ILE A CA 1
ATOM 709 C C . ILE A 1 85 ? 11.630 4.490 -3.487 1.00 93.50 85 ILE A C 1
ATOM 711 O O . ILE A 1 85 ? 12.501 5.361 -3.502 1.00 93.50 85 ILE A O 1
ATOM 715 N N . GLY A 1 86 ? 11.783 3.292 -4.044 1.00 88.69 86 GLY A N 1
ATOM 716 C CA . GLY A 1 86 ? 12.827 2.968 -5.010 1.00 88.69 86 GLY A CA 1
ATOM 717 C C . GLY A 1 86 ? 12.336 3.230 -6.432 1.00 88.69 86 GLY A C 1
ATOM 718 O O . GLY A 1 86 ? 11.150 3.076 -6.718 1.00 88.69 86 GLY A O 1
ATOM 719 N N . ILE A 1 87 ? 13.240 3.620 -7.327 1.00 85.06 87 ILE A N 1
ATOM 720 C CA . ILE A 1 87 ? 12.950 3.734 -8.759 1.00 85.06 87 ILE A CA 1
ATOM 721 C C . ILE A 1 87 ? 13.764 2.659 -9.470 1.00 85.06 87 ILE A C 1
ATOM 723 O O . ILE A 1 87 ? 14.989 2.645 -9.364 1.00 85.06 87 ILE A O 1
ATOM 727 N N . ILE A 1 88 ? 13.088 1.767 -10.189 1.00 81.56 88 ILE A N 1
ATOM 728 C CA . ILE A 1 88 ? 13.742 0.912 -11.180 1.00 81.56 88 ILE A CA 1
ATOM 729 C C . ILE A 1 88 ? 13.859 1.742 -12.451 1.00 81.56 88 ILE A C 1
ATOM 731 O O . ILE A 1 88 ? 12.874 2.332 -12.891 1.00 81.56 88 ILE A O 1
ATOM 735 N N . SER A 1 89 ? 15.054 1.783 -13.029 1.00 81.69 89 SER A N 1
ATOM 736 C CA . SER A 1 89 ? 15.295 2.279 -14.380 1.00 81.69 89 SER A CA 1
ATOM 737 C C . SER A 1 89 ? 16.350 1.385 -15.013 1.00 81.69 89 SER A C 1
ATOM 739 O O . SER A 1 89 ? 17.500 1.376 -14.573 1.00 81.69 89 SER A O 1
ATOM 741 N N . MET A 1 90 ? 15.949 0.579 -15.988 1.00 83.56 90 MET A N 1
ATOM 742 C CA . MET A 1 90 ? 16.844 -0.338 -16.687 1.00 83.56 90 MET A CA 1
ATOM 743 C C . MET A 1 90 ? 16.602 -0.267 -18.190 1.00 83.56 90 MET A C 1
ATOM 745 O O . MET A 1 90 ? 15.471 -0.102 -18.645 1.00 83.56 90 MET A O 1
ATOM 749 N N . VAL A 1 91 ? 17.682 -0.397 -18.953 1.00 82.69 91 VAL A N 1
ATOM 750 C CA . VAL A 1 91 ? 17.652 -0.406 -20.414 1.00 82.69 91 VAL A CA 1
ATOM 751 C C . VAL A 1 91 ? 18.093 -1.784 -20.872 1.00 82.69 91 VAL A C 1
ATOM 753 O O . VAL A 1 91 ? 19.194 -2.220 -20.539 1.00 82.69 91 VAL A O 1
ATOM 756 N N . LEU A 1 92 ? 17.231 -2.470 -21.614 1.00 85.25 92 LEU A N 1
ATOM 757 C CA . LEU A 1 92 ? 17.494 -3.801 -22.148 1.00 85.25 92 LEU A CA 1
ATOM 758 C C . LEU A 1 92 ? 17.398 -3.796 -23.676 1.00 85.25 92 LEU A C 1
ATOM 760 O O . LEU A 1 92 ? 16.595 -3.049 -24.235 1.00 85.25 92 LEU A O 1
ATOM 764 N N . PRO A 1 93 ? 18.162 -4.644 -24.378 1.00 83.69 93 PRO A N 1
ATOM 765 C CA . PRO A 1 93 ? 17.875 -4.986 -25.765 1.00 83.69 93 PRO A CA 1
ATOM 766 C C . PRO A 1 93 ? 16.456 -5.566 -25.905 1.00 83.69 93 PRO A C 1
ATOM 768 O O . PRO A 1 93 ? 16.067 -6.456 -25.149 1.00 83.69 93 PRO A O 1
ATOM 771 N N . ALA A 1 94 ? 15.678 -5.094 -26.881 1.00 79.25 94 ALA A N 1
ATOM 772 C CA . ALA A 1 94 ? 14.276 -5.491 -27.052 1.00 79.25 94 ALA A CA 1
ATOM 773 C C . ALA A 1 94 ? 14.103 -6.997 -27.331 1.00 79.25 94 ALA A C 1
ATOM 775 O O . ALA A 1 94 ? 13.100 -7.592 -26.954 1.00 79.25 94 ALA A O 1
ATOM 776 N N . ASN A 1 95 ? 15.109 -7.638 -27.932 1.00 76.62 95 ASN A N 1
ATOM 777 C CA . ASN A 1 95 ? 15.136 -9.080 -28.190 1.00 76.62 95 ASN A CA 1
ATOM 778 C C . ASN A 1 95 ? 15.354 -9.944 -26.931 1.00 76.62 95 ASN A C 1
ATOM 780 O O . ASN A 1 95 ? 15.235 -11.162 -27.019 1.00 76.62 95 ASN A O 1
ATOM 784 N N . GLN A 1 96 ? 15.684 -9.344 -25.782 1.00 68.19 96 GLN A N 1
ATOM 785 C CA . GLN A 1 96 ? 15.828 -10.038 -24.495 1.00 68.19 96 GLN A CA 1
ATOM 786 C C . GLN A 1 96 ? 14.555 -9.985 -23.638 1.00 68.19 96 GLN A C 1
ATOM 788 O O . GLN A 1 96 ? 14.503 -10.596 -22.571 1.00 68.19 96 GLN A O 1
ATOM 793 N N . LEU A 1 97 ? 13.520 -9.270 -24.087 1.00 69.94 97 LEU A N 1
ATOM 794 C CA . LEU A 1 97 ? 12.243 -9.190 -23.391 1.00 69.94 97 LEU A CA 1
ATOM 795 C C . LEU A 1 97 ? 11.360 -10.382 -23.758 1.00 69.94 97 LEU A C 1
ATOM 797 O O . LEU A 1 97 ? 10.640 -10.358 -24.753 1.00 69.94 97 LEU A O 1
ATOM 801 N N . ASN A 1 98 ? 11.389 -11.421 -22.927 1.00 61.75 98 ASN A N 1
ATOM 802 C CA . ASN A 1 98 ? 10.414 -12.502 -23.013 1.00 61.75 98 ASN A CA 1
ATOM 803 C C . ASN A 1 98 ? 9.161 -12.099 -22.218 1.00 61.75 98 ASN A C 1
ATOM 805 O O . ASN A 1 98 ? 9.023 -12.416 -21.039 1.00 61.75 98 ASN A O 1
ATOM 809 N N . LEU A 1 99 ? 8.286 -11.309 -22.844 1.00 60.00 99 LEU A N 1
ATOM 810 C CA . LEU A 1 99 ? 7.040 -10.806 -22.250 1.00 60.00 99 LEU A CA 1
ATOM 811 C C . LEU A 1 99 ? 5.945 -11.877 -22.324 1.00 60.00 99 LEU A C 1
ATOM 813 O O . LEU A 1 99 ? 4.942 -11.697 -23.008 1.00 60.00 99 LEU A O 1
ATOM 817 N N . SER A 1 100 ? 6.158 -13.026 -21.684 1.00 57.75 100 SER A N 1
ATOM 818 C CA . SER A 1 100 ? 5.092 -14.025 -21.530 1.00 57.75 100 SER A CA 1
ATOM 819 C C . SER A 1 100 ? 4.130 -13.675 -20.394 1.00 57.75 100 SER A C 1
ATOM 821 O O . SER A 1 100 ? 2.985 -14.113 -20.428 1.00 57.75 100 SER A O 1
ATOM 823 N N . ASP A 1 101 ? 4.575 -12.853 -19.439 1.00 51.19 101 ASP A N 1
ATOM 824 C CA . ASP A 1 101 ? 3.795 -12.447 -18.272 1.00 51.19 101 ASP A CA 1
ATOM 825 C C . ASP A 1 101 ? 3.527 -10.935 -18.309 1.00 51.19 101 ASP A C 1
ATOM 827 O O . ASP A 1 101 ? 4.414 -10.132 -18.614 1.00 51.19 101 ASP A O 1
ATOM 831 N N . GLU A 1 102 ? 2.286 -10.543 -18.014 1.00 54.75 102 GLU A N 1
ATOM 832 C CA . GLU A 1 102 ? 1.860 -9.146 -17.916 1.00 54.75 102 GLU A CA 1
ATOM 833 C C . GLU A 1 102 ? 2.728 -8.395 -16.892 1.00 54.75 102 GLU A C 1
ATOM 835 O O . GLU A 1 102 ? 2.564 -8.544 -15.680 1.00 54.75 102 GLU A O 1
ATOM 840 N N . ILE A 1 103 ? 3.657 -7.560 -17.367 1.00 58.75 103 ILE A N 1
ATOM 841 C CA . ILE A 1 103 ? 4.402 -6.657 -16.489 1.00 58.75 103 ILE A CA 1
ATOM 842 C C . ILE A 1 103 ? 3.436 -5.562 -16.027 1.00 58.75 103 ILE A C 1
ATOM 844 O O . ILE A 1 103 ? 3.084 -4.654 -16.779 1.00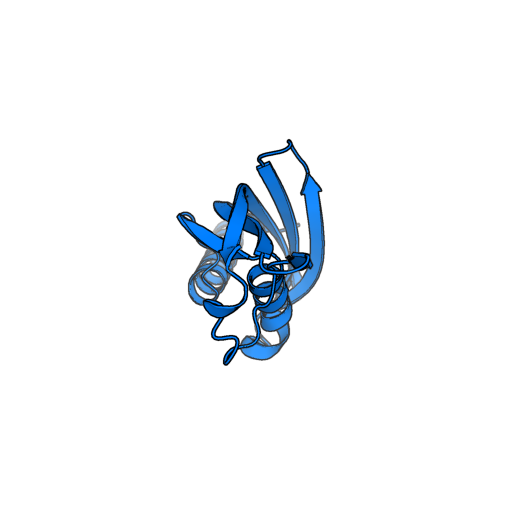 58.75 103 ILE A O 1
ATOM 848 N N . SER A 1 104 ? 2.998 -5.649 -14.775 1.00 60.22 104 SER A N 1
ATOM 849 C CA . SER A 1 104 ? 2.126 -4.664 -14.140 1.00 60.22 104 SER A CA 1
ATOM 850 C C . SER A 1 104 ? 2.966 -3.701 -13.282 1.00 60.22 104 SER A C 1
ATOM 852 O O . SER A 1 104 ? 3.969 -4.105 -12.711 1.00 60.22 104 SER A O 1
ATOM 854 N N . GLY A 1 105 ? 2.617 -2.411 -13.224 1.00 60.38 105 GLY A N 1
ATOM 855 C CA . GLY A 1 105 ? 3.277 -1.428 -12.343 1.00 60.38 105 GLY A CA 1
ATOM 856 C C . GLY A 1 105 ? 4.634 -0.887 -12.822 1.00 60.38 105 GLY A C 1
ATOM 857 O O . GLY A 1 105 ? 5.127 0.098 -12.271 1.00 60.38 105 GLY A O 1
ATOM 858 N N . ILE A 1 106 ? 5.212 -1.463 -13.882 1.00 72.06 106 ILE A N 1
ATOM 859 C CA . ILE A 1 106 ? 6.435 -0.987 -14.546 1.00 72.06 106 ILE A CA 1
ATOM 860 C C . ILE A 1 106 ? 6.067 -0.492 -15.947 1.00 72.06 106 ILE A C 1
ATOM 862 O O . ILE A 1 106 ? 5.459 -1.200 -16.744 1.00 72.06 106 ILE A O 1
ATOM 866 N N . THR A 1 107 ? 6.440 0.746 -16.254 1.00 73.81 107 THR A N 1
ATOM 867 C CA . THR A 1 107 ? 6.286 1.342 -17.581 1.00 73.81 107 THR A CA 1
ATOM 868 C C . THR A 1 107 ? 7.422 0.876 -18.479 1.00 73.81 107 THR A C 1
ATOM 870 O O . THR A 1 107 ? 8.593 1.091 -18.162 1.00 73.81 107 THR A O 1
ATOM 873 N N . MET A 1 108 ? 7.079 0.286 -19.621 1.00 77.81 108 MET A N 1
ATOM 874 C CA . MET A 1 108 ? 8.035 -0.100 -20.651 1.00 77.81 108 MET A CA 1
ATOM 875 C C . MET A 1 108 ? 7.893 0.813 -21.868 1.00 77.81 108 MET A C 1
ATOM 877 O O . MET A 1 108 ? 6.813 0.927 -22.442 1.00 77.81 108 MET A O 1
ATOM 881 N N . LEU A 1 109 ? 8.989 1.442 -22.281 1.00 79.12 109 LEU A N 1
ATOM 882 C CA . LEU A 1 109 ? 9.069 2.239 -23.502 1.00 79.12 109 LEU A CA 1
ATOM 883 C C . LEU A 1 109 ? 10.063 1.588 -24.457 1.00 79.12 109 LEU A C 1
ATOM 885 O O . LEU A 1 109 ? 11.254 1.525 -24.161 1.00 79.12 109 LEU A O 1
ATOM 889 N N . ILE A 1 110 ? 9.579 1.119 -25.603 1.00 79.50 110 ILE A N 1
ATOM 890 C CA . ILE A 1 110 ? 10.421 0.537 -26.652 1.00 79.50 110 ILE A CA 1
ATOM 891 C C . ILE A 1 110 ? 10.833 1.652 -27.616 1.00 79.50 110 ILE A C 1
ATOM 893 O O . ILE A 1 110 ? 9.981 2.374 -28.132 1.00 79.50 110 ILE A O 1
ATOM 897 N N . ASN A 1 111 ? 12.135 1.793 -27.860 1.00 81.75 111 ASN A N 1
ATOM 898 C CA . ASN A 1 111 ? 12.696 2.744 -28.813 1.00 81.75 111 ASN A CA 1
ATOM 899 C C . ASN A 1 111 ? 13.728 2.046 -29.713 1.00 81.75 111 ASN A C 1
ATOM 901 O O . ASN A 1 111 ? 14.880 1.836 -29.331 1.00 81.75 111 ASN A O 1
ATOM 905 N N . GLY A 1 112 ? 13.303 1.657 -30.916 1.00 85.56 112 GLY A N 1
ATOM 906 C CA . GLY A 1 112 ? 14.126 0.869 -31.833 1.00 85.56 112 GLY A CA 1
ATOM 907 C C . GLY A 1 112 ? 14.471 -0.498 -31.238 1.00 85.56 112 GLY A C 1
ATOM 908 O O . GLY A 1 112 ? 13.581 -1.296 -30.957 1.00 85.56 112 GLY A O 1
ATOM 909 N N . ASN A 1 113 ? 15.766 -0.754 -31.030 1.00 86.62 113 ASN A N 1
ATOM 910 C CA . ASN A 1 113 ? 16.274 -2.032 -30.516 1.00 86.62 113 ASN A CA 1
ATOM 911 C C . ASN A 1 113 ? 16.421 -2.071 -28.989 1.00 86.62 113 ASN A C 1
ATOM 913 O O . ASN A 1 113 ? 16.916 -3.066 -28.457 1.00 86.62 113 ASN A O 1
ATOM 917 N N . THR A 1 114 ? 16.034 -1.012 -28.277 1.00 85.75 114 THR A N 1
ATOM 918 C CA . THR A 1 114 ? 16.110 -0.953 -26.816 1.00 85.75 114 THR A CA 1
ATOM 919 C C . THR A 1 114 ? 14.731 -0.792 -26.196 1.00 85.75 114 THR A C 1
ATOM 921 O O . THR A 1 114 ? 13.816 -0.211 -26.778 1.00 85.75 114 THR A O 1
ATOM 924 N N . ALA A 1 115 ? 14.587 -1.314 -24.988 1.00 84.06 115 ALA A N 1
ATOM 925 C CA . ALA A 1 115 ? 13.432 -1.140 -24.141 1.00 84.06 115 ALA A CA 1
ATOM 926 C C . ALA A 1 115 ? 13.872 -0.545 -22.808 1.00 84.06 115 ALA A C 1
ATOM 928 O O . ALA A 1 115 ? 14.740 -1.081 -22.117 1.00 84.06 115 ALA A O 1
ATOM 929 N N . ASN A 1 116 ? 13.255 0.575 -22.459 1.00 83.75 116 ASN A N 1
ATOM 930 C CA . ASN A 1 116 ? 13.441 1.257 -21.194 1.00 83.75 116 ASN A CA 1
ATOM 931 C C . ASN A 1 116 ? 12.329 0.814 -20.252 1.00 83.75 116 ASN A C 1
ATOM 933 O O . ASN A 1 116 ? 11.158 1.108 -20.490 1.00 83.75 116 ASN A O 1
ATOM 937 N N . LEU A 1 117 ? 12.694 0.122 -19.185 1.00 81.88 117 LEU A N 1
ATOM 938 C CA . LEU A 1 117 ? 11.789 -0.254 -18.110 1.00 81.88 117 LEU A CA 1
ATOM 939 C C . LEU A 1 117 ? 11.983 0.731 -16.966 1.00 81.88 117 LEU A C 1
ATOM 941 O O . LEU A 1 117 ? 13.093 0.879 -16.451 1.00 81.88 117 LEU A O 1
ATOM 945 N N . SER A 1 118 ? 10.906 1.395 -16.562 1.00 83.94 118 SER A N 1
ATOM 946 C CA . SER A 1 118 ? 10.910 2.284 -15.408 1.00 83.94 118 SER A CA 1
ATOM 947 C C . SER A 1 118 ? 9.699 2.057 -14.520 1.00 83.94 118 SER A C 1
ATOM 949 O O . SER A 1 118 ? 8.588 1.864 -15.002 1.00 83.94 118 SER A O 1
ATOM 951 N N . GLY A 1 119 ? 9.896 2.068 -13.209 1.00 85.44 119 GLY A N 1
ATOM 952 C CA . GLY A 1 119 ? 8.824 1.785 -12.262 1.00 85.44 119 GLY A CA 1
ATOM 953 C C . GLY A 1 119 ? 9.171 2.244 -10.859 1.00 85.44 119 GLY A C 1
ATOM 954 O O . GLY A 1 119 ? 10.335 2.493 -10.538 1.00 85.44 119 GLY A O 1
ATOM 955 N N . ARG A 1 120 ? 8.147 2.362 -10.017 1.00 88.12 120 ARG A N 1
ATOM 956 C CA . ARG A 1 120 ? 8.304 2.660 -8.593 1.00 88.12 120 ARG A CA 1
ATOM 957 C C . ARG A 1 120 ? 8.159 1.374 -7.796 1.00 88.12 120 ARG A C 1
ATOM 959 O O . ARG A 1 120 ? 7.204 0.633 -7.989 1.00 88.12 120 ARG A O 1
ATOM 966 N N . ILE A 1 121 ? 9.089 1.156 -6.874 1.00 91.19 121 ILE A N 1
ATOM 967 C CA . ILE A 1 121 ? 8.973 0.144 -5.828 1.00 91.19 121 ILE A CA 1
ATOM 968 C C . ILE A 1 121 ? 8.667 0.860 -4.516 1.00 91.19 121 ILE A C 1
ATOM 970 O O . ILE A 1 121 ? 9.428 1.719 -4.071 1.00 91.19 121 ILE A O 1
ATOM 974 N N . LEU A 1 122 ? 7.578 0.476 -3.868 1.00 93.75 122 LEU A N 1
ATOM 975 C CA . LEU A 1 122 ? 7.147 0.949 -2.563 1.00 93.75 122 LEU A CA 1
ATOM 976 C C . LEU A 1 122 ? 7.554 -0.067 -1.492 1.00 93.75 122 LEU A C 1
ATOM 978 O O . LEU A 1 122 ? 6.929 -1.116 -1.347 1.00 93.75 122 LEU A O 1
ATOM 982 N N . CYS A 1 123 ? 8.584 0.244 -0.710 1.00 95.38 123 CYS A N 1
ATOM 983 C CA . CYS A 1 123 ? 9.041 -0.601 0.392 1.00 95.38 123 CYS A CA 1
ATOM 984 C C . CYS A 1 123 ? 8.516 -0.087 1.732 1.00 95.38 123 CYS A C 1
ATOM 986 O O . CYS A 1 123 ? 8.867 1.010 2.167 1.00 95.38 123 CYS A O 1
ATOM 988 N N . ILE A 1 124 ? 7.701 -0.885 2.419 1.00 96.62 124 ILE A N 1
ATOM 989 C CA . ILE A 1 124 ? 7.099 -0.525 3.703 1.00 96.62 124 ILE A CA 1
ATOM 990 C C . ILE A 1 124 ? 8.188 -0.386 4.765 1.00 96.62 124 ILE A C 1
ATOM 992 O O . ILE A 1 124 ? 8.865 -1.348 5.124 1.00 96.62 124 ILE A O 1
ATOM 996 N N . THR A 1 125 ? 8.312 0.807 5.334 1.00 96.94 125 THR A N 1
ATOM 997 C CA . THR A 1 125 ? 9.235 1.087 6.439 1.00 96.94 125 THR A CA 1
ATOM 998 C C . THR A 1 125 ? 8.526 0.995 7.783 1.00 96.94 125 THR A C 1
ATOM 1000 O O . THR A 1 125 ? 9.098 0.521 8.764 1.00 96.94 125 THR A O 1
ATOM 1003 N N . ASN A 1 126 ? 7.256 1.397 7.851 1.00 96.50 126 ASN A N 1
ATOM 1004 C CA . ASN A 1 126 ? 6.498 1.377 9.095 1.00 96.50 126 ASN A CA 1
ATOM 1005 C C . ASN A 1 126 ? 4.989 1.317 8.847 1.00 96.50 126 ASN A C 1
ATOM 1007 O O . ASN A 1 126 ? 4.485 1.897 7.889 1.00 96.50 126 ASN A O 1
ATOM 1011 N N . VAL A 1 127 ? 4.256 0.684 9.762 1.00 94.38 127 VAL A N 1
ATOM 1012 C CA . VAL A 1 127 ? 2.792 0.614 9.744 1.00 94.38 127 VAL A CA 1
ATOM 1013 C C . VAL A 1 127 ? 2.258 1.005 11.115 1.00 94.38 127 VAL A C 1
ATOM 1015 O O . VAL A 1 127 ? 2.527 0.344 12.120 1.00 94.38 127 VAL A O 1
ATOM 1018 N N . LYS A 1 128 ? 1.471 2.079 11.167 1.00 93.75 128 LYS A N 1
ATOM 1019 C CA . LYS A 1 128 ? 0.796 2.544 12.384 1.00 93.75 128 LYS A CA 1
ATOM 1020 C C . LYS A 1 128 ? -0.708 2.376 12.234 1.00 93.75 128 LYS A C 1
ATOM 1022 O O . LYS A 1 128 ? -1.268 2.694 11.194 1.00 93.75 128 LYS A O 1
ATOM 1027 N N . VAL A 1 129 ? -1.357 1.915 13.296 1.00 91.50 129 VAL A N 1
ATOM 1028 C CA . VAL A 1 129 ? -2.808 1.708 13.357 1.00 91.50 129 VAL A CA 1
ATOM 1029 C C . VAL A 1 129 ? -3.360 2.544 14.502 1.00 91.50 129 VAL A C 1
ATOM 1031 O O . VAL A 1 129 ? -2.836 2.459 15.617 1.00 91.50 129 VAL A O 1
ATOM 1034 N N . LYS A 1 130 ? -4.396 3.337 14.229 1.00 90.50 130 LYS A N 1
ATOM 1035 C CA . LYS A 1 130 ? -5.114 4.139 15.222 1.00 90.50 130 LYS A CA 1
ATOM 1036 C C . LYS A 1 130 ? -6.617 3.922 15.055 1.00 90.50 130 LYS A C 1
ATOM 1038 O O . LYS A 1 130 ? -7.123 4.073 13.953 1.00 90.50 130 LYS A O 1
ATOM 1043 N N . GLU A 1 131 ? -7.302 3.584 16.138 1.00 86.88 131 GLU A N 1
ATOM 1044 C CA . GLU A 1 131 ? -8.769 3.591 16.205 1.00 86.88 131 GLU A CA 1
ATOM 1045 C C . GLU A 1 131 ? -9.261 5.038 16.354 1.00 86.88 131 GLU A C 1
ATOM 1047 O O . GLU A 1 131 ? -8.641 5.832 17.077 1.00 86.88 131 GLU A O 1
ATOM 1052 N N . VAL A 1 132 ? -10.308 5.396 15.616 1.00 84.62 132 VAL A N 1
ATOM 1053 C CA . VAL A 1 132 ? -10.950 6.713 15.684 1.00 84.62 132 VAL A CA 1
ATOM 1054 C C . VAL A 1 132 ? -12.070 6.635 16.730 1.00 84.62 132 VAL A C 1
ATOM 1056 O O . VAL A 1 132 ? -12.847 5.683 16.678 1.00 84.62 132 VAL A O 1
ATOM 1059 N N . PRO A 1 133 ? -12.093 7.552 17.717 1.00 73.31 133 PRO A N 1
ATOM 1060 C CA . PRO A 1 133 ? -13.111 7.580 18.765 1.00 73.31 133 PRO A CA 1
ATOM 1061 C C . PRO A 1 133 ? -14.477 8.046 18.262 1.00 73.31 133 PRO A C 1
ATOM 1063 O O . PRO A 1 133 ? -14.507 8.837 17.292 1.00 73.31 133 PRO A O 1
#

Organism: Vulcanisaeta distributa (strain DSM 14429 / JCM 11212 / NBRC 100878 / IC-017) (NCBI:txid572478)

pLDDT: mean 82.75, std 15.56, range [30.39, 96.94]

Foldseek 3Di:
DVVVVQVVVVVVVVVLCVVLVLDAFDKDFPQSVVVSLVCSCVVVVQAKDWPDWDWDDPDPFKIWIWTWMAGNVRWIKIKIWIWTKDKDWDKDFPVPDPPPDPPPQWDWDDDPRIIITIGIMTGTRDMDMDIDD

Radius of gyration: 18.24 Å; chains: 1; bounding box: 37×28×63 Å

Sequence (133 aa):
MVVELAKRSGRDLRRLLRRLNLVTGRCFDDNEFTSLLRSINIKFGNDYWLLGWREHKISTSSSLFVLSLIDRYNREYVVKIYVSIGIISMVLPANQLNLSDEISGITMLINGNTANLSGRILCITNVKVKEVP